Protein AF-A0A1F8MB91-F1 (afdb_monomer)

Nearest PDB structures (foldseek):
  6kgq-assembly1_A  TM=8.859E-01  e=7.302E-01  Homo sapiens
  7tvb-assembly1_A  TM=8.727E-01  e=9.237E+00  Homo sapiens
  5bw9-assembly2_g  TM=5.137E-01  e=3.347E+00  Saccharomyces cerevisiae S288C
  6ox7-assembly1_C  TM=4.068E-01  e=9.842E+00  Homo sapiens

Structure (mmCIF, N/CA/C/O backbone):
data_AF-A0A1F8MB91-F1
#
_entry.id   AF-A0A1F8MB91-F1
#
loop_
_atom_site.group_PDB
_atom_site.id
_atom_site.type_symbol
_atom_site.label_atom_id
_atom_site.label_alt_id
_atom_site.label_comp_id
_atom_site.label_asym_id
_atom_site.label_entity_id
_atom_site.label_seq_id
_atom_site.pdbx_PDB_ins_code
_atom_site.Cartn_x
_atom_site.Cartn_y
_atom_site.Cartn_z
_atom_site.occupancy
_atom_site.B_iso_or_equiv
_atom_site.auth_seq_id
_atom_site.auth_comp_id
_atom_site.auth_asym_id
_atom_site.auth_atom_id
_atom_site.pdbx_PDB_model_num
ATOM 1 N N . MET A 1 1 ? -3.674 6.053 24.363 1.00 57.81 1 MET A N 1
ATOM 2 C CA . MET A 1 1 ? -4.732 5.397 23.573 1.00 57.81 1 MET A CA 1
ATOM 3 C C . MET A 1 1 ? -4.675 6.051 22.209 1.00 57.81 1 MET A C 1
ATOM 5 O O . MET A 1 1 ? -4.817 7.265 22.173 1.00 57.81 1 MET A O 1
ATOM 9 N N . GLU A 1 2 ? -4.359 5.312 21.145 1.00 66.44 2 GLU A N 1
ATOM 10 C CA . GLU A 1 2 ? -4.529 5.837 19.780 1.00 66.44 2 GLU A CA 1
ATOM 11 C C . GLU A 1 2 ? -6.027 6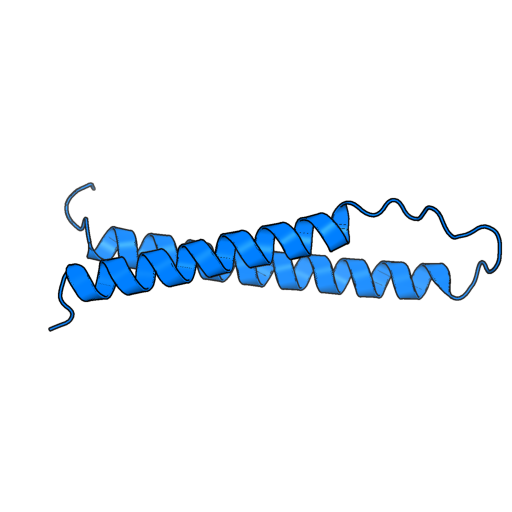.082 19.563 1.00 66.44 2 GLU A C 1
ATOM 13 O O . GLU A 1 2 ? -6.846 5.220 19.894 1.00 66.44 2 GLU A O 1
ATOM 18 N N . THR A 1 3 ? -6.392 7.274 19.099 1.00 82.25 3 THR A N 1
ATOM 19 C CA . THR A 1 3 ? -7.784 7.638 18.811 1.00 82.25 3 THR A CA 1
ATOM 20 C C . THR A 1 3 ? -8.146 7.253 17.378 1.00 82.25 3 THR A C 1
ATOM 22 O O . THR A 1 3 ? -7.284 7.172 16.502 1.00 82.25 3 THR A O 1
ATOM 25 N N . GLU A 1 4 ? -9.435 7.040 17.110 1.00 81.75 4 GLU A N 1
ATOM 26 C CA . GLU A 1 4 ? -9.943 6.744 15.760 1.00 81.75 4 GLU A CA 1
ATOM 27 C C . GLU A 1 4 ? -9.541 7.817 14.733 1.00 81.75 4 GLU A C 1
ATOM 29 O O . GLU A 1 4 ? -9.303 7.510 13.566 1.00 81.75 4 GLU A O 1
ATOM 34 N N . GLU A 1 5 ? -9.414 9.073 15.167 1.00 84.56 5 GLU A N 1
ATOM 35 C CA . GLU A 1 5 ? -8.947 10.187 14.335 1.00 84.56 5 GLU A CA 1
ATOM 36 C C . GLU A 1 5 ? -7.469 10.028 13.935 1.00 84.56 5 GLU A C 1
ATOM 38 O O . GLU A 1 5 ? -7.108 10.231 12.774 1.00 84.56 5 GLU A O 1
ATOM 43 N N . GLU A 1 6 ? -6.612 9.587 14.861 1.00 85.94 6 GLU A N 1
ATOM 44 C CA . GLU A 1 6 ? -5.195 9.339 14.584 1.00 85.94 6 GLU A CA 1
ATOM 45 C C . GLU A 1 6 ? -5.003 8.138 13.648 1.00 85.94 6 GLU A C 1
ATOM 47 O O . GLU A 1 6 ? -4.207 8.202 12.709 1.00 85.94 6 GLU A O 1
ATOM 52 N N . LEU A 1 7 ? -5.786 7.074 13.838 1.00 84.94 7 LEU A N 1
ATOM 53 C CA . LEU A 1 7 ? -5.795 5.915 12.944 1.00 84.94 7 LEU A CA 1
ATOM 54 C C . LEU A 1 7 ? -6.301 6.276 11.537 1.00 84.94 7 LEU A C 1
ATOM 56 O O . LEU A 1 7 ? -5.706 5.836 10.554 1.00 84.94 7 LEU A O 1
ATOM 60 N N . ASN A 1 8 ? -7.334 7.118 11.412 1.00 86.00 8 ASN A N 1
ATOM 61 C CA . ASN A 1 8 ? -7.791 7.620 10.109 1.00 86.00 8 ASN A CA 1
ATOM 62 C C . ASN A 1 8 ? -6.721 8.466 9.412 1.00 86.00 8 ASN A C 1
ATOM 64 O O . ASN A 1 8 ? -6.468 8.284 8.223 1.00 86.00 8 ASN A O 1
ATOM 68 N N . LYS A 1 9 ? -6.024 9.331 10.152 1.00 89.75 9 LYS A N 1
ATOM 69 C CA . LYS A 1 9 ? -4.929 10.133 9.595 1.00 89.75 9 LYS A CA 1
ATOM 70 C C . LYS A 1 9 ? -3.769 9.262 9.102 1.00 89.75 9 LYS A C 1
ATOM 72 O O . LYS A 1 9 ? -3.213 9.517 8.034 1.00 89.75 9 LYS A O 1
ATOM 77 N N . GLN A 1 10 ? -3.419 8.214 9.853 1.00 87.19 10 GLN A N 1
ATOM 78 C CA . GLN A 1 10 ? -2.431 7.220 9.419 1.00 87.19 10 GLN A CA 1
ATOM 79 C C . GLN A 1 10 ? -2.903 6.465 8.166 1.00 87.19 10 GLN A C 1
ATOM 81 O O . GLN A 1 10 ? -2.107 6.224 7.256 1.00 87.19 10 GLN A O 1
ATOM 86 N N . LEU A 1 11 ? -4.195 6.129 8.092 1.00 88.38 11 LEU A N 1
ATOM 87 C CA . LEU A 1 11 ? -4.804 5.471 6.937 1.00 88.38 11 LEU A CA 1
ATOM 88 C C . LEU A 1 11 ? -4.716 6.347 5.679 1.00 88.38 11 LEU A C 1
ATOM 90 O O . LEU A 1 11 ? -4.277 5.866 4.635 1.00 88.38 11 LEU A O 1
ATOM 94 N N . GLU A 1 12 ? -5.071 7.629 5.771 1.00 90.44 12 GLU A N 1
ATOM 95 C CA . GLU A 1 12 ? -4.976 8.579 4.653 1.00 90.44 12 GLU A CA 1
ATOM 96 C C . GLU A 1 12 ? -3.533 8.770 4.159 1.00 90.44 12 GLU A C 1
ATOM 98 O O . GLU A 1 12 ? -3.280 8.780 2.947 1.00 90.44 12 GLU A O 1
ATOM 103 N N . ASP A 1 13 ? -2.566 8.859 5.077 1.00 91.19 13 ASP A N 1
ATOM 104 C CA . ASP A 1 13 ? -1.142 8.933 4.728 1.00 91.19 13 ASP A CA 1
ATOM 105 C C . ASP A 1 13 ? -0.677 7.663 3.992 1.00 91.19 13 ASP A C 1
ATOM 107 O O . ASP A 1 13 ? -0.017 7.740 2.948 1.00 91.19 13 ASP A O 1
ATOM 111 N N . ILE A 1 14 ? -1.081 6.483 4.473 1.00 89.12 14 ILE A N 1
ATOM 112 C CA . ILE A 1 14 ? -0.766 5.203 3.829 1.00 89.12 14 ILE A CA 1
ATOM 113 C C . ILE A 1 14 ? -1.419 5.099 2.449 1.00 89.12 14 ILE A C 1
ATOM 115 O O . ILE A 1 14 ? -0.749 4.696 1.496 1.00 89.12 14 ILE A O 1
ATOM 119 N N . LEU A 1 15 ? -2.680 5.504 2.297 1.00 88.88 15 LEU A N 1
ATOM 120 C CA . LEU A 1 15 ? -3.367 5.515 1.002 1.00 88.88 15 LEU A CA 1
ATOM 121 C C . LEU A 1 15 ? -2.670 6.443 -0.000 1.00 88.88 15 LEU A C 1
ATOM 123 O O . LEU A 1 15 ? -2.476 6.065 -1.159 1.00 88.88 15 LEU A O 1
ATOM 127 N N . THR A 1 16 ? -2.211 7.610 0.454 1.00 92.50 16 THR A N 1
ATOM 128 C CA . THR A 1 16 ? -1.433 8.547 -0.371 1.00 92.50 16 THR A CA 1
ATOM 129 C C . THR A 1 16 ? -0.105 7.928 -0.814 1.00 92.50 16 THR A C 1
ATOM 131 O O . THR A 1 16 ? 0.268 8.006 -1.990 1.00 92.50 16 THR A O 1
ATOM 134 N N . LYS A 1 17 ? 0.598 7.243 0.098 1.00 89.31 17 LYS A N 1
ATOM 135 C CA . LYS A 1 17 ? 1.831 6.502 -0.220 1.00 89.31 17 LYS A CA 1
ATOM 136 C C . LYS A 1 17 ? 1.578 5.352 -1.198 1.00 89.31 17 LYS A C 1
ATOM 138 O O . LYS A 1 17 ? 2.389 5.145 -2.099 1.00 89.31 17 LYS A O 1
ATOM 143 N N . ILE A 1 18 ? 0.450 4.646 -1.078 1.00 88.25 18 ILE A N 1
ATOM 144 C CA . ILE A 1 18 ? 0.041 3.593 -2.020 1.00 88.25 18 ILE A CA 1
ATOM 145 C C . ILE A 1 18 ? -0.220 4.176 -3.413 1.00 88.25 18 ILE A C 1
ATOM 147 O O . ILE A 1 18 ? 0.225 3.582 -4.396 1.00 88.25 18 ILE A O 1
ATOM 151 N N . ASP A 1 19 ? -0.918 5.311 -3.529 1.00 88.50 19 ASP A N 1
ATOM 152 C CA . ASP A 1 19 ? -1.160 5.953 -4.832 1.00 88.50 19 ASP A CA 1
ATOM 153 C C . ASP A 1 19 ? 0.156 6.358 -5.501 1.00 88.50 19 ASP A C 1
ATOM 155 O O . ASP A 1 19 ? 0.386 6.048 -6.674 1.00 88.50 19 ASP A O 1
ATOM 159 N N . LYS A 1 20 ? 1.068 6.964 -4.732 1.00 88.62 20 LYS A N 1
ATOM 160 C CA . LYS A 1 20 ? 2.397 7.331 -5.224 1.00 88.62 20 LYS A CA 1
ATOM 161 C C . LYS A 1 20 ? 3.182 6.102 -5.698 1.00 88.62 20 LYS A C 1
ATOM 163 O O . LYS A 1 20 ? 3.609 6.072 -6.851 1.00 88.62 20 LYS A O 1
ATOM 168 N N . ALA A 1 21 ? 3.265 5.053 -4.877 1.00 84.50 21 ALA A N 1
ATOM 169 C CA . ALA A 1 21 ? 3.951 3.809 -5.231 1.00 84.50 21 ALA A CA 1
ATOM 170 C C . ALA A 1 21 ? 3.329 3.126 -6.465 1.00 84.50 21 ALA A C 1
ATOM 172 O O . ALA A 1 21 ? 4.045 2.602 -7.319 1.00 84.50 21 ALA A O 1
ATOM 173 N N . LYS A 1 22 ? 1.996 3.173 -6.618 1.00 86.06 22 LYS A N 1
ATOM 174 C CA . LYS A 1 22 ? 1.304 2.695 -7.828 1.00 86.06 22 LYS A CA 1
ATOM 175 C C . LYS A 1 22 ? 1.693 3.491 -9.066 1.00 86.06 22 LYS A C 1
ATOM 177 O O . LYS A 1 22 ? 1.885 2.888 -10.122 1.00 86.06 22 LYS A O 1
ATOM 182 N N . ARG A 1 23 ? 1.781 4.821 -8.969 1.00 85.94 23 ARG A N 1
ATOM 183 C CA . ARG A 1 23 ? 2.215 5.673 -10.088 1.00 85.94 23 ARG A CA 1
ATOM 184 C C . ARG A 1 23 ? 3.655 5.371 -10.475 1.00 85.94 23 ARG A C 1
ATOM 186 O O . ARG A 1 23 ? 3.913 5.188 -11.659 1.00 85.94 23 ARG A O 1
ATOM 193 N N . GLU A 1 24 ? 4.551 5.244 -9.502 1.00 82.94 24 GLU A N 1
ATOM 194 C CA . GLU A 1 24 ? 5.956 4.890 -9.741 1.00 82.94 24 GLU A CA 1
ATOM 195 C C . GLU A 1 24 ? 6.071 3.513 -10.412 1.00 82.94 24 GLU A C 1
ATOM 197 O O . GLU A 1 24 ? 6.687 3.390 -11.469 1.00 82.94 24 GLU A O 1
ATOM 202 N N . LEU A 1 25 ? 5.354 2.501 -9.912 1.00 82.56 25 LEU A N 1
ATOM 203 C CA . LEU A 1 25 ? 5.265 1.186 -10.558 1.00 82.56 25 LEU A CA 1
ATOM 204 C C . LEU A 1 25 ? 4.691 1.236 -11.970 1.00 82.56 25 LEU A C 1
ATOM 206 O O . LEU A 1 25 ? 5.142 0.500 -12.848 1.00 82.56 25 LEU A O 1
ATOM 210 N N . LYS A 1 26 ? 3.679 2.075 -12.199 1.00 82.50 26 LYS A N 1
ATOM 211 C CA . LYS A 1 26 ? 3.082 2.258 -13.522 1.00 82.50 26 LYS A CA 1
ATOM 212 C C . LYS A 1 26 ? 4.077 2.894 -14.487 1.00 82.50 26 LYS A C 1
ATOM 214 O O . LYS A 1 26 ? 4.086 2.503 -15.645 1.00 82.50 26 LYS A O 1
ATOM 219 N N . VAL A 1 27 ? 4.919 3.818 -14.033 1.00 81.94 27 VAL A N 1
ATOM 220 C CA . VAL A 1 27 ? 6.003 4.388 -14.848 1.00 81.94 27 VAL A CA 1
ATOM 221 C C . VAL A 1 27 ? 7.065 3.326 -15.142 1.00 81.94 27 VAL A C 1
ATOM 223 O O . VAL A 1 27 ? 7.442 3.152 -16.300 1.00 81.94 27 VAL A O 1
ATOM 226 N N . LEU A 1 28 ? 7.473 2.554 -14.130 1.00 74.12 28 LEU A N 1
ATOM 227 C CA . LEU A 1 28 ? 8.458 1.476 -14.274 1.00 74.12 28 LEU A CA 1
ATOM 228 C C . LEU A 1 28 ? 7.980 0.353 -15.213 1.00 74.12 28 LEU A C 1
ATOM 230 O O . LEU A 1 28 ? 8.773 -0.169 -15.993 1.00 74.12 28 LEU A O 1
ATOM 234 N N . ARG A 1 29 ? 6.687 -0.008 -15.174 1.00 72.25 29 ARG A N 1
ATOM 235 C CA . ARG A 1 29 ? 6.079 -1.036 -16.046 1.00 72.25 29 ARG A CA 1
ATOM 236 C C . ARG A 1 29 ? 5.589 -0.511 -17.397 1.00 72.25 29 ARG A C 1
ATOM 238 O O . ARG A 1 29 ? 5.509 -1.282 -18.346 1.00 72.25 29 ARG A O 1
ATOM 245 N N . GLY A 1 30 ? 5.170 0.749 -17.456 1.00 65.50 30 GLY A N 1
ATOM 246 C CA . GLY A 1 30 ? 4.445 1.343 -18.581 1.00 65.50 30 GLY A CA 1
ATOM 247 C C . GLY A 1 30 ? 5.331 1.983 -19.640 1.00 65.50 30 GLY A C 1
ATOM 248 O O . GLY A 1 30 ? 4.807 2.403 -20.665 1.00 65.50 30 GLY A O 1
ATOM 249 N N . HIS A 1 31 ? 6.646 2.053 -19.429 1.00 53.47 31 HIS A N 1
ATOM 250 C CA . HIS A 1 31 ? 7.562 2.425 -20.495 1.00 53.47 31 HIS A CA 1
ATOM 251 C C . HIS A 1 31 ? 7.791 1.191 -21.382 1.00 53.47 31 HIS A C 1
ATOM 253 O O . HIS A 1 31 ? 8.496 0.270 -20.951 1.00 53.47 31 HIS A O 1
ATOM 259 N N . PRO A 1 32 ? 7.245 1.121 -22.614 1.00 50.81 32 PRO A N 1
ATOM 260 C CA . PRO A 1 32 ? 7.774 0.165 -23.566 1.00 50.81 32 PRO A CA 1
ATOM 261 C C . PRO A 1 32 ? 9.255 0.501 -23.735 1.00 50.81 32 PRO A C 1
ATOM 263 O O . PRO A 1 32 ? 9.665 1.665 -23.684 1.00 50.81 32 PRO A O 1
A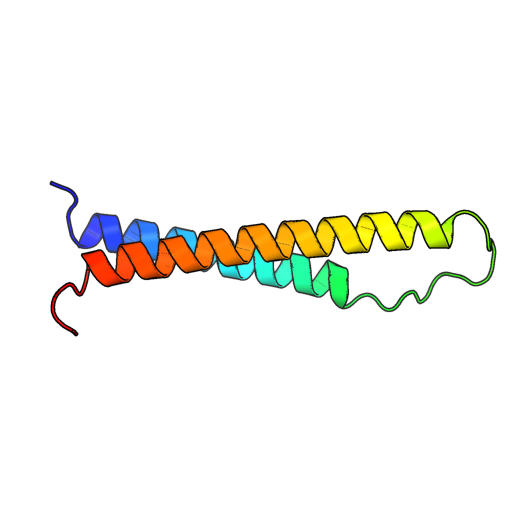TOM 266 N N . ALA A 1 33 ? 10.076 -0.524 -23.907 1.00 51.50 33 ALA A N 1
ATOM 267 C CA . ALA A 1 33 ? 11.483 -0.408 -24.251 1.00 51.50 33 ALA A CA 1
ATOM 268 C C . ALA A 1 33 ? 11.675 0.181 -25.670 1.00 51.50 33 ALA A C 1
ATOM 270 O O . ALA A 1 33 ? 12.453 -0.329 -26.472 1.00 51.50 33 ALA A O 1
ATOM 271 N N . GLU A 1 34 ? 10.971 1.261 -26.009 1.00 47.06 34 GLU A N 1
ATOM 272 C CA . GLU A 1 34 ? 11.161 2.057 -27.214 1.00 47.06 34 GLU A CA 1
ATOM 273 C C . GLU A 1 34 ? 12.382 2.950 -27.033 1.00 47.06 34 GLU A C 1
ATOM 275 O O . GLU A 1 34 ? 12.280 4.162 -26.907 1.00 47.06 34 GLU A O 1
ATOM 280 N N . SER A 1 35 ? 13.552 2.325 -26.942 1.00 48.53 35 SER A N 1
ATOM 281 C CA . SER A 1 35 ? 14.868 2.929 -27.185 1.00 48.53 35 SER A CA 1
ATOM 282 C C . SER A 1 35 ? 15.935 1.836 -27.137 1.00 48.53 35 SER A C 1
ATOM 284 O O . SER A 1 35 ? 16.914 1.936 -26.405 1.00 48.53 35 SER A O 1
ATOM 286 N N . SER A 1 36 ? 15.763 0.740 -27.876 1.00 48.41 36 SER A N 1
ATOM 287 C CA . SER A 1 36 ? 16.904 -0.145 -28.130 1.00 48.41 36 SER A CA 1
ATOM 288 C C . SER A 1 36 ? 16.950 -0.589 -29.583 1.00 48.41 36 SER A C 1
ATOM 290 O O . SER A 1 36 ? 16.786 -1.752 -29.934 1.00 48.41 36 SER A O 1
ATOM 292 N N . LYS A 1 37 ? 17.210 0.389 -30.454 1.00 53.53 37 LYS A N 1
ATOM 293 C CA . LYS A 1 37 ? 17.954 0.147 -31.690 1.00 53.53 37 LYS A CA 1
ATOM 294 C C . LYS A 1 37 ? 19.400 0.573 -31.439 1.00 53.53 37 LYS A C 1
ATOM 296 O O . LYS A 1 37 ? 19.769 1.704 -31.717 1.00 53.53 37 LYS A O 1
ATOM 301 N N . GLY A 1 38 ? 20.202 -0.337 -30.884 1.00 51.72 38 GLY A N 1
ATOM 302 C CA . GLY A 1 38 ? 21.664 -0.219 -30.917 1.00 51.72 38 GLY A CA 1
ATOM 303 C C . GLY A 1 38 ? 22.373 -0.313 -29.569 1.00 51.72 38 GLY A C 1
ATOM 304 O O . GLY A 1 38 ? 22.880 0.691 -29.089 1.00 51.72 38 GLY A O 1
ATOM 305 N N . LYS A 1 39 ? 22.449 -1.519 -28.987 1.00 52.03 39 LYS A N 1
ATOM 306 C CA . LYS A 1 39 ? 23.618 -2.094 -28.272 1.00 52.03 39 LYS A CA 1
ATOM 307 C C . LYS A 1 39 ? 23.153 -3.306 -27.460 1.00 52.03 39 LYS A C 1
ATOM 309 O O . LYS A 1 39 ? 22.694 -3.193 -26.330 1.00 52.03 39 LYS A O 1
ATOM 314 N N . LEU A 1 40 ? 23.293 -4.487 -28.060 1.00 56.03 40 LEU A N 1
ATOM 315 C CA . LEU A 1 40 ? 22.763 -5.763 -27.565 1.00 56.03 40 LEU A CA 1
ATOM 316 C C . LEU A 1 40 ? 23.340 -6.250 -26.212 1.00 56.03 40 LEU A C 1
ATOM 318 O O . LEU A 1 40 ? 22.848 -7.237 -25.682 1.00 56.03 40 LEU A O 1
ATOM 322 N N . GLY A 1 41 ? 24.360 -5.598 -25.640 1.00 50.91 41 GLY A N 1
ATOM 323 C CA . GLY A 1 41 ? 25.012 -6.051 -24.400 1.00 50.91 41 GLY A CA 1
ATOM 324 C C . GLY A 1 41 ? 24.527 -5.376 -23.111 1.00 50.91 41 GLY A C 1
ATOM 325 O O . GLY A 1 41 ? 24.430 -6.026 -22.076 1.00 50.91 41 GLY A O 1
ATOM 326 N N . THR A 1 42 ? 24.190 -4.084 -23.150 1.00 51.78 42 THR A N 1
ATOM 327 C CA . THR A 1 42 ? 23.871 -3.293 -21.944 1.00 51.78 42 THR A CA 1
ATOM 328 C C . THR A 1 42 ? 22.372 -3.193 -21.659 1.00 51.78 42 THR A C 1
ATOM 330 O O . THR A 1 42 ? 21.975 -3.067 -20.503 1.00 51.78 42 THR A O 1
ATOM 333 N N . SER A 1 43 ? 21.513 -3.320 -22.677 1.00 55.47 43 SER A N 1
ATOM 334 C CA . SER A 1 43 ? 20.054 -3.243 -22.497 1.00 55.47 43 SER A CA 1
ATOM 335 C C . SER A 1 43 ? 19.455 -4.422 -21.718 1.00 55.47 43 SER A C 1
ATOM 337 O O . SER A 1 43 ? 18.411 -4.259 -21.095 1.00 55.47 43 SER A O 1
ATOM 339 N N . PHE A 1 44 ? 20.100 -5.595 -21.709 1.00 53.78 44 PHE A N 1
ATOM 340 C CA . PHE A 1 44 ? 19.587 -6.769 -20.989 1.00 53.78 44 PHE A CA 1
ATOM 341 C C . PHE A 1 44 ? 19.814 -6.675 -19.470 1.00 53.78 44 PHE A C 1
ATOM 343 O O . PHE A 1 44 ? 18.957 -7.086 -18.691 1.00 53.78 44 PHE A O 1
ATOM 350 N N . ILE A 1 45 ? 20.945 -6.095 -19.046 1.00 58.19 45 ILE A N 1
ATOM 351 C CA . ILE A 1 45 ? 21.260 -5.857 -17.626 1.00 58.19 45 ILE A CA 1
ATOM 352 C C . ILE A 1 45 ? 20.363 -4.740 -17.077 1.00 58.19 45 ILE A C 1
ATOM 354 O O . ILE A 1 45 ? 19.676 -4.957 -16.083 1.00 58.19 45 ILE A O 1
ATOM 358 N N . ALA A 1 46 ? 20.232 -3.629 -17.813 1.0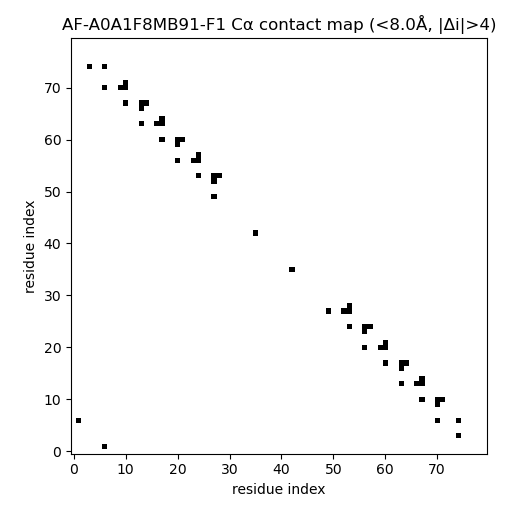0 60.62 46 ALA A N 1
ATOM 359 C CA . ALA A 1 46 ? 19.333 -2.531 -17.449 1.00 60.62 46 A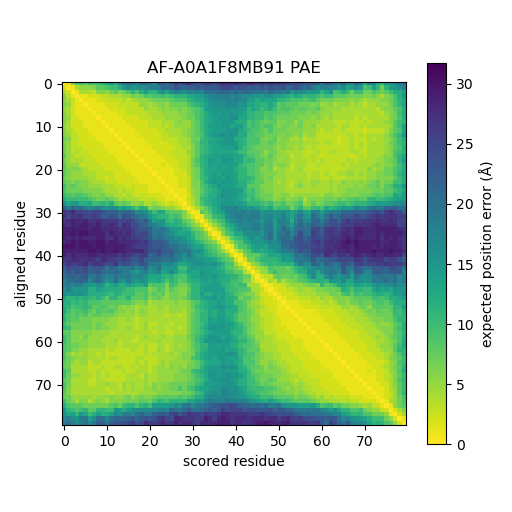LA A CA 1
ATOM 360 C C . ALA A 1 46 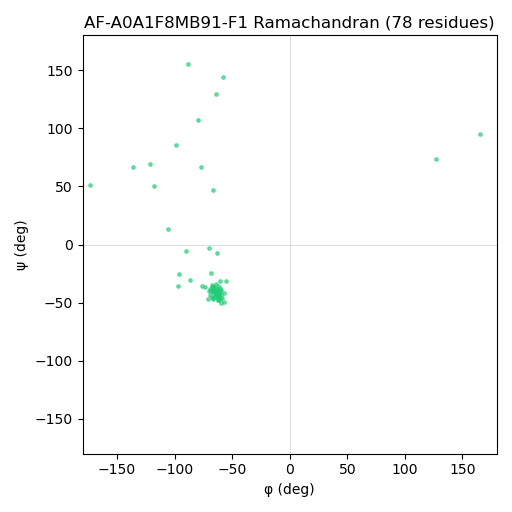? 17.851 -2.962 -17.375 1.00 60.62 46 ALA A C 1
ATOM 362 O O . ALA A 1 46 ? 17.083 -2.445 -16.566 1.00 60.62 46 ALA A O 1
ATOM 363 N N . GLY A 1 47 ? 17.433 -3.934 -18.197 1.00 63.78 47 GLY A N 1
ATOM 364 C CA . GLY A 1 47 ? 16.099 -4.532 -18.112 1.00 63.78 47 GLY A CA 1
ATOM 365 C C . GLY A 1 47 ? 15.891 -5.380 -16.851 1.00 63.78 47 GLY A C 1
ATOM 366 O O . GLY A 1 47 ? 14.817 -5.321 -16.254 1.00 63.78 47 GLY A O 1
ATOM 367 N N . LYS A 1 48 ? 16.911 -6.135 -16.415 1.00 70.56 48 LYS A N 1
ATOM 368 C CA . LYS A 1 48 ? 16.861 -6.918 -15.167 1.00 70.56 48 LYS A CA 1
ATOM 369 C C . LYS A 1 48 ? 16.847 -6.028 -13.929 1.00 70.56 48 LYS A C 1
ATOM 371 O O . LYS A 1 48 ? 16.049 -6.289 -13.037 1.00 70.56 48 LYS A O 1
ATOM 376 N N . GLU A 1 49 ? 17.671 -4.984 -13.891 1.00 70.06 49 GLU A N 1
ATOM 377 C CA . GLU A 1 49 ? 17.674 -4.013 -12.787 1.00 70.06 49 GLU A CA 1
ATOM 378 C C . GLU A 1 49 ? 16.297 -3.356 -12.636 1.00 70.06 49 GLU A C 1
ATOM 380 O O . GLU A 1 49 ? 15.716 -3.412 -11.557 1.00 70.06 49 GLU A O 1
ATOM 385 N N . ARG A 1 50 ? 15.677 -2.916 -13.741 1.00 69.69 50 ARG A N 1
ATOM 386 C CA . ARG A 1 50 ? 14.309 -2.370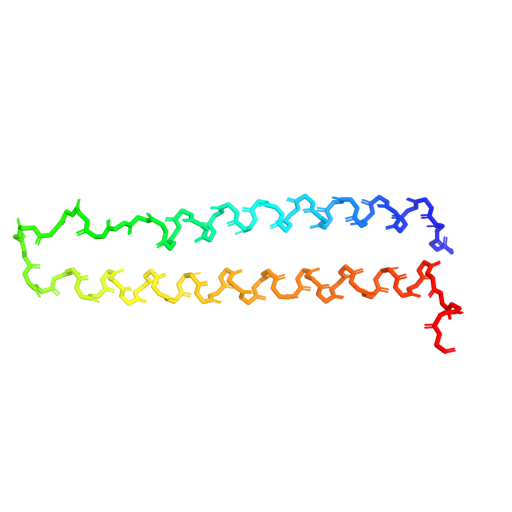 -13.705 1.00 69.69 50 ARG A CA 1
ATOM 387 C C . ARG A 1 50 ? 13.243 -3.384 -13.294 1.00 69.69 50 ARG A C 1
ATOM 389 O O . ARG A 1 50 ? 12.261 -3.008 -12.658 1.00 69.69 50 ARG A O 1
ATOM 396 N N . MET A 1 51 ? 13.394 -4.663 -13.652 1.00 75.25 51 MET A N 1
ATOM 397 C CA . MET A 1 51 ? 12.495 -5.714 -13.158 1.00 75.25 51 MET A CA 1
ATOM 398 C C . MET A 1 51 ? 12.638 -5.913 -11.647 1.00 75.25 51 MET A C 1
ATOM 400 O O . MET A 1 51 ? 11.628 -6.123 -10.978 1.00 75.25 51 MET A O 1
ATOM 404 N N . ILE A 1 52 ? 13.861 -5.831 -11.113 1.00 81.62 52 ILE A N 1
ATOM 405 C CA . ILE A 1 52 ? 14.127 -5.905 -9.671 1.00 81.62 52 ILE A CA 1
ATOM 406 C C . ILE A 1 52 ? 13.533 -4.679 -8.968 1.00 81.62 52 ILE A C 1
ATOM 408 O O . ILE A 1 52 ? 12.801 -4.855 -7.999 1.00 81.62 52 ILE A O 1
ATOM 412 N N . GLU A 1 53 ? 13.733 -3.470 -9.498 1.00 79.56 53 GLU A N 1
ATOM 413 C CA . GLU A 1 53 ? 13.130 -2.234 -8.970 1.00 79.56 53 GLU A CA 1
ATOM 414 C C . GLU A 1 53 ? 11.595 -2.297 -8.981 1.00 79.56 53 GLU A C 1
ATOM 416 O O . GLU A 1 53 ? 10.940 -1.966 -7.994 1.00 79.56 53 GLU A O 1
ATOM 421 N N . ALA A 1 54 ? 10.993 -2.792 -10.067 1.00 81.44 54 ALA A N 1
ATOM 422 C CA . ALA A 1 54 ? 9.547 -2.978 -10.141 1.00 81.44 54 ALA A CA 1
ATOM 423 C C . ALA A 1 54 ? 9.045 -4.070 -9.179 1.00 81.44 54 ALA A C 1
ATOM 425 O O . ALA A 1 54 ? 7.945 -3.957 -8.640 1.00 81.44 54 ALA A O 1
ATOM 426 N N . ALA A 1 55 ? 9.814 -5.135 -8.948 1.00 83.25 55 ALA A N 1
ATOM 427 C CA . ALA A 1 55 ? 9.463 -6.162 -7.970 1.00 83.25 55 ALA A CA 1
ATOM 428 C C . ALA A 1 55 ? 9.575 -5.634 -6.530 1.00 83.25 55 ALA A C 1
ATOM 430 O O . ALA A 1 55 ? 8.703 -5.906 -5.704 1.00 83.25 55 ALA A O 1
ATOM 431 N N . GLU A 1 56 ? 10.603 -4.839 -6.237 1.00 85.81 56 GLU A N 1
ATOM 432 C CA . GLU A 1 56 ? 10.802 -4.215 -4.931 1.00 85.81 56 GLU A CA 1
ATOM 433 C C . GLU A 1 56 ? 9.710 -3.185 -4.632 1.00 85.81 56 GLU A C 1
ATOM 435 O O . GLU A 1 56 ? 9.073 -3.254 -3.578 1.00 85.81 56 GLU A O 1
ATOM 440 N N . ALA A 1 57 ? 9.392 -2.310 -5.588 1.00 83.00 57 ALA A N 1
ATOM 441 C CA . ALA A 1 57 ? 8.295 -1.357 -5.455 1.00 83.00 57 ALA A CA 1
ATOM 442 C C . ALA A 1 57 ? 6.934 -2.066 -5.301 1.00 83.00 57 ALA A C 1
ATOM 444 O O . ALA A 1 57 ? 6.081 -1.625 -4.527 1.00 83.00 57 ALA A O 1
ATOM 445 N N . ALA A 1 58 ? 6.728 -3.207 -5.972 1.00 85.25 58 ALA A N 1
ATOM 446 C CA . ALA A 1 58 ? 5.528 -4.027 -5.788 1.00 85.25 58 ALA A CA 1
ATOM 447 C C . ALA A 1 58 ? 5.457 -4.632 -4.380 1.00 85.25 58 ALA A C 1
ATOM 449 O O . ALA A 1 58 ? 4.387 -4.628 -3.771 1.00 85.25 58 ALA A O 1
ATOM 450 N N . LYS A 1 59 ? 6.589 -5.092 -3.836 1.00 88.94 59 LYS A N 1
ATOM 451 C CA . LYS A 1 59 ? 6.681 -5.598 -2.462 1.00 88.94 59 LYS A CA 1
ATOM 452 C C . LYS A 1 59 ? 6.416 -4.497 -1.434 1.00 88.94 59 LYS A C 1
ATOM 454 O O . LYS A 1 59 ? 5.689 -4.725 -0.475 1.00 88.94 59 LYS A O 1
ATOM 459 N N . GLN A 1 60 ? 6.951 -3.294 -1.643 1.00 87.25 60 GLN A N 1
ATOM 460 C CA . GLN A 1 60 ? 6.665 -2.140 -0.783 1.00 87.25 60 GLN A CA 1
ATOM 461 C C . GLN A 1 60 ? 5.179 -1.772 -0.798 1.00 87.25 60 GLN A C 1
ATOM 463 O O . GLN A 1 60 ? 4.595 -1.516 0.254 1.00 87.25 60 GLN A O 1
ATOM 468 N N . LEU A 1 61 ? 4.554 -1.790 -1.977 1.00 87.81 61 LEU A N 1
ATOM 469 C CA . LEU A 1 61 ? 3.121 -1.554 -2.122 1.00 87.81 61 LEU A CA 1
ATOM 470 C C . LEU A 1 61 ? 2.295 -2.612 -1.380 1.00 87.81 61 LEU A C 1
ATOM 472 O O . LEU A 1 61 ? 1.305 -2.262 -0.741 1.00 87.81 61 LEU A O 1
ATOM 476 N N . ASP A 1 62 ? 2.701 -3.881 -1.439 1.00 88.75 62 ASP A N 1
ATOM 477 C CA . ASP A 1 62 ? 2.049 -4.960 -0.694 1.00 88.75 62 ASP A CA 1
ATOM 478 C C . ASP A 1 62 ? 2.140 -4.740 0.823 1.00 88.75 62 ASP A C 1
ATOM 480 O O . ASP A 1 62 ? 1.117 -4.736 1.505 1.00 88.75 62 ASP A O 1
ATOM 484 N N . THR A 1 63 ? 3.327 -4.409 1.339 1.00 91.06 63 THR A N 1
ATOM 485 C CA . THR A 1 63 ? 3.521 -4.057 2.756 1.00 91.06 63 THR A CA 1
ATOM 486 C C . THR A 1 63 ? 2.639 -2.880 3.187 1.00 91.06 63 THR A C 1
ATOM 488 O O . THR A 1 63 ? 2.062 -2.897 4.275 1.00 91.06 63 THR A O 1
ATOM 491 N N . LEU A 1 64 ? 2.507 -1.846 2.347 1.00 88.81 64 LEU A N 1
ATOM 492 C CA . LEU A 1 64 ? 1.637 -0.702 2.637 1.00 88.81 64 LEU A CA 1
ATOM 493 C C . LEU A 1 64 ? 0.156 -1.099 2.667 1.00 88.81 64 LEU A C 1
ATOM 495 O O . LEU A 1 64 ? -0.577 -0.619 3.527 1.00 88.81 64 LEU A O 1
ATOM 499 N N . LYS A 1 65 ? -0.282 -1.994 1.775 1.00 88.12 65 LYS A N 1
ATOM 500 C CA . LYS A 1 65 ? -1.648 -2.540 1.793 1.00 88.12 65 LYS A CA 1
ATOM 501 C C . LYS A 1 65 ? -1.922 -3.407 3.017 1.00 88.12 65 LYS A C 1
ATOM 503 O O . LYS A 1 65 ? -3.017 -3.341 3.559 1.00 88.12 65 LYS A O 1
ATOM 508 N N . GLN A 1 66 ? -0.952 -4.203 3.463 1.00 90.50 66 GLN A N 1
ATOM 509 C CA . GLN A 1 66 ? -1.104 -4.968 4.701 1.00 90.50 66 GLN A CA 1
ATOM 510 C C . GLN A 1 66 ? -1.291 -4.027 5.895 1.00 90.50 66 GLN A C 1
ATOM 512 O O . GLN A 1 66 ? -2.246 -4.187 6.646 1.00 90.50 66 GLN A O 1
ATOM 517 N N . ARG A 1 67 ? -0.475 -2.967 5.997 1.00 87.75 67 ARG A N 1
ATOM 518 C CA . ARG A 1 67 ? -0.655 -1.928 7.026 1.00 87.75 67 ARG A CA 1
ATOM 519 C C . ARG A 1 67 ? -2.005 -1.216 6.937 1.00 87.75 67 ARG A C 1
ATOM 521 O O . ARG A 1 67 ? -2.604 -0.938 7.970 1.00 87.75 67 ARG A O 1
ATOM 528 N N . GLU A 1 68 ? -2.487 -0.923 5.727 1.00 90.00 68 GLU A N 1
ATOM 529 C CA . GLU A 1 68 ? -3.834 -0.374 5.508 1.00 90.00 68 GLU A CA 1
ATOM 530 C C . GLU A 1 68 ? -4.903 -1.300 6.094 1.00 90.00 68 GLU A C 1
ATOM 532 O O . GLU A 1 68 ? -5.729 -0.845 6.883 1.00 90.00 68 GLU A O 1
ATOM 537 N N . GLN A 1 69 ? -4.840 -2.600 5.793 1.00 87.69 69 GLN A N 1
ATOM 538 C CA . GLN A 1 69 ? -5.772 -3.582 6.350 1.00 87.69 69 GLN A CA 1
ATOM 539 C C . GLN A 1 69 ? -5.662 -3.712 7.869 1.00 87.69 69 GLN A C 1
ATOM 541 O O . GLN A 1 69 ? -6.692 -3.800 8.531 1.00 87.69 69 GLN A O 1
ATOM 546 N N . GLU A 1 70 ? -4.457 -3.687 8.438 1.00 87.81 70 GLU A N 1
ATOM 547 C CA . GLU A 1 70 ? -4.269 -3.736 9.892 1.00 87.81 70 GLU A CA 1
ATOM 548 C C . GLU A 1 70 ? -4.905 -2.529 10.591 1.00 87.81 70 GLU A C 1
ATOM 550 O O . GLU A 1 70 ? -5.615 -2.689 11.584 1.00 87.81 70 GLU A O 1
ATOM 555 N N . ILE A 1 71 ? -4.691 -1.316 10.071 1.00 86.44 71 ILE A N 1
ATOM 556 C CA . ILE A 1 71 ? -5.299 -0.096 10.626 1.00 86.44 71 ILE A CA 1
ATOM 557 C C . ILE A 1 71 ? -6.815 -0.146 10.466 1.00 86.44 71 ILE A C 1
ATOM 559 O O . ILE A 1 71 ? -7.551 0.187 11.393 1.00 86.44 71 ILE A O 1
ATOM 563 N N . ARG A 1 72 ? -7.296 -0.620 9.318 1.00 85.44 72 ARG A N 1
ATOM 564 C CA . ARG A 1 72 ? -8.727 -0.755 9.059 1.00 85.44 72 ARG A CA 1
ATOM 565 C C . ARG A 1 72 ? -9.385 -1.802 9.955 1.00 85.44 72 ARG A C 1
ATOM 567 O O . ARG A 1 72 ? -10.494 -1.570 10.420 1.00 85.44 72 ARG A O 1
ATOM 574 N N . ALA A 1 73 ? -8.696 -2.901 10.254 1.00 86.38 73 ALA A N 1
ATOM 575 C CA . ALA A 1 73 ? -9.140 -3.912 11.211 1.00 86.38 73 ALA A CA 1
ATOM 576 C C . ALA A 1 73 ? -9.159 -3.370 12.650 1.00 86.38 73 ALA A C 1
ATOM 578 O O . ALA A 1 73 ? -10.074 -3.683 13.406 1.00 86.38 73 ALA A O 1
ATOM 579 N N . LYS A 1 74 ? -8.197 -2.512 13.022 1.00 83.50 74 LYS A N 1
ATOM 580 C CA . LYS A 1 74 ? -8.208 -1.799 14.313 1.00 83.50 74 LYS A CA 1
ATOM 581 C C . LYS A 1 74 ? -9.352 -0.784 14.418 1.00 83.50 74 LYS A C 1
ATOM 583 O O . LYS A 1 74 ? -9.909 -0.633 15.498 1.00 83.50 74 LYS A O 1
ATOM 588 N N . LEU A 1 75 ? -9.696 -0.110 13.317 1.00 81.56 75 LEU A N 1
ATOM 589 C CA . LEU A 1 75 ? -10.826 0.828 13.237 1.00 81.56 75 LEU A CA 1
ATOM 590 C C . LEU A 1 75 ? -12.185 0.110 13.217 1.00 81.56 75 LEU A C 1
ATOM 592 O O . LEU A 1 75 ? -13.146 0.595 13.799 1.00 81.56 75 LEU A O 1
ATOM 596 N N . HIS A 1 76 ? -12.273 -1.050 12.562 1.00 75.12 76 HIS A N 1
ATOM 597 C CA . HIS A 1 76 ? -13.487 -1.864 12.464 1.00 75.12 76 HIS A CA 1
ATOM 598 C C . HIS A 1 76 ? -13.256 -3.275 13.034 1.00 75.12 76 HIS A C 1
ATOM 600 O O . HIS A 1 76 ? -13.285 -4.256 12.286 1.00 75.12 76 HIS A O 1
ATOM 606 N N . PRO A 1 77 ? -13.082 -3.423 14.359 1.00 67.25 77 PRO A N 1
ATOM 607 C CA . PRO A 1 77 ? -12.836 -4.724 14.982 1.00 67.25 77 PRO A CA 1
ATOM 608 C C . PRO A 1 77 ? -14.060 -5.664 14.971 1.00 67.25 77 PRO A C 1
ATOM 610 O O . PRO A 1 77 ? -13.964 -6.792 15.442 1.00 67.25 77 PRO A O 1
ATOM 613 N N . GLY A 1 78 ? -15.218 -5.216 14.467 1.00 58.38 78 GLY A N 1
ATOM 614 C CA . GLY A 1 78 ? -16.513 -5.887 14.626 1.00 58.38 78 GLY A CA 1
ATOM 615 C C . GLY A 1 78 ? -17.079 -6.620 13.406 1.00 58.38 78 GLY A C 1
ATOM 616 O O . GLY A 1 78 ? -18.265 -6.925 13.425 1.00 58.38 78 GLY A O 1
ATOM 617 N N . ASN A 1 79 ? -16.307 -6.873 12.343 1.00 50.25 79 ASN A N 1
ATOM 618 C CA . ASN A 1 79 ? -16.838 -7.499 11.122 1.00 50.25 79 ASN A CA 1
ATOM 619 C C . ASN A 1 79 ? -16.191 -8.859 10.800 1.00 50.25 79 ASN A C 1
AT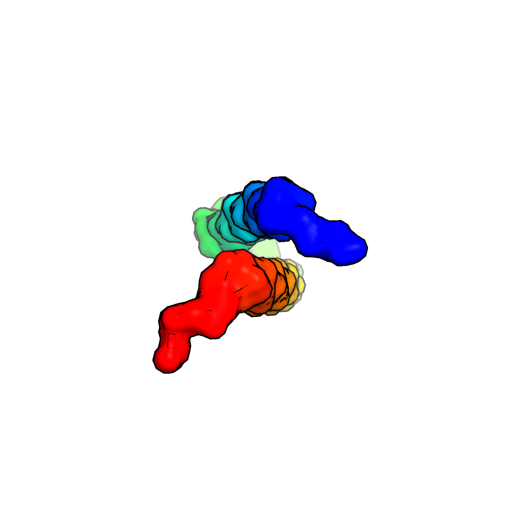OM 621 O O . ASN A 1 79 ? -15.738 -9.079 9.672 1.00 50.25 79 ASN A O 1
ATOM 625 N N . HIS A 1 80 ? -16.151 -9.742 11.802 1.00 46.88 80 HIS A N 1
ATOM 626 C CA . HIS A 1 80 ? -15.813 -11.162 11.674 1.00 46.88 80 HIS A CA 1
ATOM 627 C C . HIS A 1 80 ? -16.978 -12.029 12.157 1.00 46.88 80 HIS A C 1
ATOM 629 O O . HIS A 1 80 ? -17.586 -11.658 13.186 1.00 46.88 80 HIS A O 1
#

Mean predicted aligned error: 10.21 Å

pLDDT: mean 75.74, std 14.7, range [46.88, 92.5]

Solvent-accessible surface area (backbone atoms only — not comparable to full-atom values): 4740 Å² total; per-residue (Å²): 130,91,47,72,66,58,52,48,53,52,45,53,52,46,52,51,50,44,52,50,46,49,50,53,42,45,54,68,69,63,56,73,81,86,81,73,93,83,60,92,75,59,58,60,57,57,50,50,53,50,51,50,52,42,50,50,49,49,51,52,42,49,54,48,50,51,52,45,51,53,51,49,41,70,74,50,76,81,84,124

Radius of gyration: 18.42 Å; Cα contacts (8 Å, |Δi|>4): 29; cha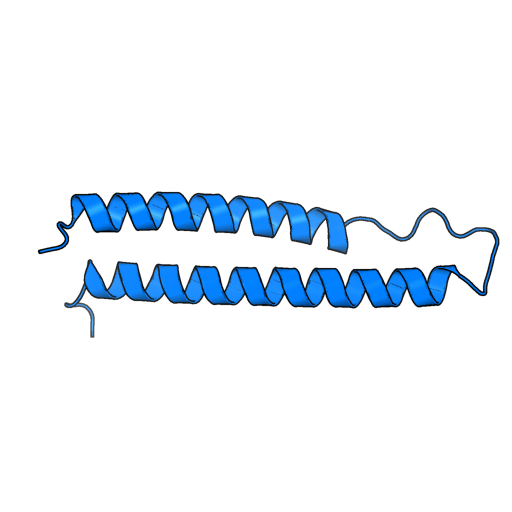ins: 1; bounding box: 42×21×55 Å

Foldseek 3Di:
DQDLVNLVVVLVVLVVVLVVLVVVLCVLVVDDPVPPPDDVPVVVVVNVVSVVVSVVSVVVSVVSVVVSVVSVCVSVVDDD

Sequence (80 aa):
METEEELNKQLEDILTKIDKAKRELKVLRGHPAESSKGKLGTSFIAGKERMIEAAEAAKQLDTLKQREQEIRAKLHPGNH

Secondary structure (DSSP, 8-state)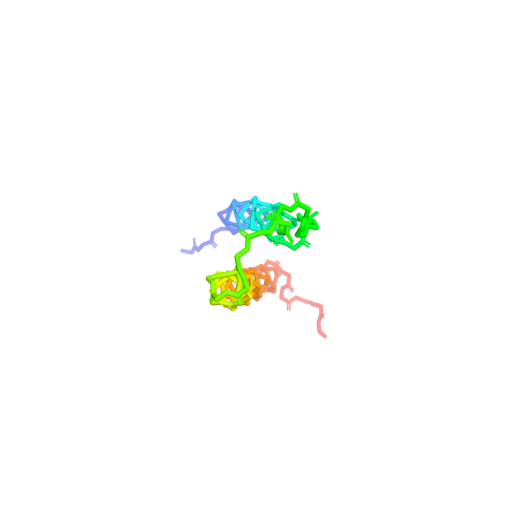:
---HHHHHHHHHHHHHHHHHHHHHHHHHHH------SS-TTTHHHHHHHHHHHHHHHHHHHHHHHHHHHHHHHHH-TT--